Protein AF-A0A382XDZ0-F1 (afdb_monomer_lite)

Foldseek 3Di:
DVLLVVLVVVCVVPVPDDSCVSCVVSVHDSVVNVVVVVVVVPPPVVLVVLVVVVVVVCVVPPPDDLVNSCVVSVHDSVSSVVSCVVPVDPDDDDDDDDDDPPPPLPPVVVVLVVVCVVVVDDDDDDDDDDPVPDDPCPVSDDDPDWPPDKDKDWDWDQDVVVRDIDIDMWIATPPVRDTPDD

Secondary structure (DSSP, 8-state):
-HHHHHHHHHHHH-TTS-HHHHHHHTT--HHHHHHHHHHHT--HHHHHHHHHHHHHHHHHSTT--HHHHHHHHT--HHHHHHHHHHHSS------PPPPPPPP----HHHHHHHHHHHS-----SS-SS-TTS--TTTTT----STTS-EEEEEEEEEEGGGTEEEEEEEEEETTT--EEE-

Radius of gyration: 29.83 Å; chains: 1; bounding box: 64×47×85 Å

InterPro domains:
  IPR001584 Integrase, catalytic core [PS50994] (142-182)

pLDDT: mean 74.57, std 16.06, range [34.91, 92.75]

Structure (mmCIF, N/CA/C/O backbone):
data_AF-A0A382XDZ0-F1
#
_entry.id   AF-A0A382XDZ0-F1
#
loop_
_atom_site.group_PDB
_atom_site.id
_atom_site.type_symbol
_atom_site.label_atom_id
_atom_site.label_alt_id
_atom_site.label_comp_id
_atom_site.label_asym_id
_atom_site.label_entity_id
_atom_site.label_seq_id
_atom_site.pdbx_PDB_ins_code
_atom_site.Cartn_x
_atom_site.Cartn_y
_atom_site.Cartn_z
_atom_site.occupancy
_atom_site.B_iso_or_equiv
_atom_site.auth_seq_id
_atom_site.auth_comp_id
_atom_site.auth_asym_id
_atom_site.auth_atom_id
_atom_site.pdbx_PDB_model_num
ATOM 1 N N . MET A 1 1 ? -22.401 8.996 20.456 1.00 58.41 1 MET A N 1
ATOM 2 C CA . MET A 1 1 ? -21.464 8.262 21.339 1.00 58.41 1 MET A CA 1
ATOM 3 C C . MET A 1 1 ? -22.064 8.014 22.723 1.00 58.41 1 MET A C 1
ATOM 5 O O . MET A 1 1 ? -21.702 7.027 23.353 1.00 58.41 1 MET A O 1
ATOM 9 N N . ASP A 1 2 ? -23.029 8.829 23.147 1.00 73.12 2 ASP A N 1
ATOM 10 C CA . ASP A 1 2 ? -23.557 8.864 24.522 1.00 73.12 2 ASP A CA 1
ATOM 11 C C . ASP A 1 2 ? -24.226 7.568 24.983 1.00 73.12 2 ASP A C 1
ATOM 13 O O . ASP A 1 2 ? -23.980 7.103 26.091 1.00 73.12 2 ASP A O 1
ATOM 17 N N . LYS A 1 3 ? -24.972 6.886 24.102 1.00 80.25 3 LYS A N 1
ATOM 18 C CA . LYS A 1 3 ? -25.597 5.588 24.428 1.00 80.25 3 LYS A CA 1
ATOM 19 C C . LYS A 1 3 ? -24.576 4.508 24.814 1.00 80.25 3 LYS A C 1
ATOM 21 O O . LYS A 1 3 ? -24.885 3.616 25.595 1.00 80.25 3 LYS A O 1
ATOM 26 N N . THR A 1 4 ? -23.357 4.570 24.278 1.00 85.00 4 THR A N 1
ATOM 27 C CA . THR A 1 4 ? -22.291 3.607 24.592 1.00 85.00 4 THR A CA 1
ATOM 28 C C . THR A 1 4 ? -21.652 3.892 25.953 1.00 85.00 4 THR A C 1
ATOM 30 O O . THR A 1 4 ? -21.303 2.944 26.658 1.00 85.00 4 THR A O 1
ATOM 33 N N . LEU A 1 5 ? -21.518 5.173 26.327 1.00 85.62 5 LEU A N 1
ATOM 34 C CA . LEU A 1 5 ? -21.040 5.593 27.652 1.00 85.62 5 LEU A CA 1
ATOM 35 C C . LEU A 1 5 ? -22.038 5.185 28.734 1.00 85.62 5 LEU A C 1
ATOM 37 O O . LEU A 1 5 ? -21.651 4.494 29.669 1.00 85.62 5 LEU A O 1
ATOM 41 N N . LEU A 1 6 ? -23.326 5.455 28.512 1.00 87.94 6 LEU A N 1
ATOM 42 C CA . LEU A 1 6 ? -24.410 5.028 29.397 1.00 87.94 6 LEU A CA 1
ATOM 43 C C . LEU A 1 6 ? -24.391 3.514 29.653 1.00 87.94 6 LEU A C 1
ATOM 45 O O . LEU A 1 6 ? -24.362 3.076 30.798 1.00 87.94 6 LEU A O 1
ATOM 49 N N . VAL A 1 7 ? -24.320 2.674 28.611 1.00 88.06 7 VAL A N 1
ATOM 50 C CA . VAL A 1 7 ? -24.229 1.209 28.808 1.00 88.06 7 VAL A CA 1
ATOM 51 C C . VAL A 1 7 ? -23.003 0.817 29.645 1.00 88.06 7 VAL A C 1
ATOM 53 O O . VAL A 1 7 ? -23.073 -0.138 30.421 1.00 88.06 7 VAL A O 1
ATOM 56 N N . LYS A 1 8 ? -21.881 1.531 29.499 1.00 88.94 8 LYS A N 1
ATOM 57 C CA . LYS A 1 8 ? -20.648 1.270 30.252 1.00 88.94 8 LYS A CA 1
ATOM 58 C C . LYS A 1 8 ? -20.804 1.641 31.729 1.00 88.94 8 LYS A C 1
ATOM 60 O O . LYS A 1 8 ? -20.438 0.828 32.573 1.00 88.94 8 LYS A O 1
ATOM 65 N N . GLU A 1 9 ? -21.384 2.798 32.024 1.00 89.88 9 GLU A N 1
ATOM 66 C CA . GLU A 1 9 ? -21.674 3.265 33.387 1.00 89.88 9 GLU A CA 1
ATOM 67 C C . GLU A 1 9 ? -22.644 2.314 34.099 1.00 89.88 9 GLU A C 1
ATOM 69 O O . GLU A 1 9 ? -22.335 1.780 35.161 1.00 89.88 9 GLU A O 1
ATOM 74 N N . TYR A 1 10 ? -23.760 1.958 33.457 1.00 90.19 10 TYR A N 1
ATOM 75 C CA . TYR A 1 10 ? -24.722 1.008 34.026 1.00 90.19 10 TYR A CA 1
ATOM 76 C C . TYR A 1 10 ? -24.121 -0.381 34.267 1.00 90.19 10 TYR A C 1
ATOM 78 O O . TYR A 1 10 ? -24.490 -1.057 35.230 1.00 90.19 10 TYR A O 1
ATOM 86 N N . LYS A 1 11 ? -23.186 -0.818 33.412 1.00 91.69 11 LYS A N 1
ATOM 87 C CA . LYS A 1 11 ? -22.450 -2.075 33.599 1.00 91.69 11 LYS A CA 1
ATOM 88 C C . LYS A 1 11 ? -21.458 -2.001 34.763 1.00 91.69 11 LYS A C 1
ATOM 90 O O . LYS A 1 11 ? -21.239 -3.025 35.406 1.00 91.69 11 LYS A O 1
ATOM 95 N N . GLN A 1 12 ? -20.870 -0.835 35.029 1.00 90.44 12 GLN A N 1
ATOM 96 C CA . GLN A 1 12 ? -20.018 -0.614 36.201 1.00 90.44 12 GLN A CA 1
ATOM 97 C C . GLN A 1 12 ? -20.839 -0.649 37.492 1.00 90.44 12 GLN A C 1
ATOM 99 O O . GLN A 1 12 ? -20.452 -1.344 38.424 1.00 90.44 12 GLN A O 1
ATOM 104 N N . CYS A 1 13 ? -22.003 0.006 37.513 1.00 91.50 13 CYS A N 1
ATOM 105 C CA . CYS A 1 13 ? -22.912 -0.029 38.660 1.00 91.50 13 CYS A CA 1
ATOM 106 C C . CYS A 1 13 ? -23.556 -1.411 38.872 1.00 91.50 13 CYS A C 1
ATOM 108 O O . CYS A 1 13 ? -23.926 -1.745 39.991 1.00 91.50 13 CYS A O 1
ATOM 110 N N . ASN A 1 14 ? -23.687 -2.229 37.818 1.00 87.81 14 ASN A N 1
ATOM 111 C CA . ASN A 1 14 ? -24.336 -3.543 37.883 1.00 87.81 14 ASN A CA 1
ATOM 112 C C . ASN A 1 14 ? -23.502 -4.638 37.184 1.00 87.81 14 ASN A C 1
ATOM 114 O O . ASN A 1 14 ? -23.825 -5.066 36.064 1.00 87.81 14 ASN A O 1
ATOM 118 N N . PRO A 1 15 ? -22.441 -5.153 37.836 1.00 88.19 15 PRO A N 1
ATOM 119 C CA . PRO A 1 15 ? -21.516 -6.113 37.233 1.00 88.19 15 PRO A CA 1
ATOM 120 C C . PRO A 1 15 ? -22.157 -7.459 36.874 1.00 88.19 15 PRO A C 1
ATOM 122 O O . PRO A 1 15 ? -21.705 -8.113 35.935 1.00 88.19 15 PRO A O 1
ATOM 125 N N . SER A 1 16 ? -23.230 -7.864 37.555 1.00 91.12 16 SER A N 1
ATOM 126 C CA . SER A 1 16 ? -23.942 -9.127 37.310 1.00 91.12 16 SER A CA 1
ATOM 127 C C . SER A 1 16 ? -24.768 -9.121 36.016 1.00 91.12 16 SER A C 1
ATOM 129 O O . SER A 1 16 ? -25.011 -10.169 35.415 1.00 91.12 16 SER A O 1
ATOM 131 N N . LEU A 1 17 ? -25.174 -7.945 35.525 1.00 88.50 17 LEU A N 1
ATOM 132 C CA . LEU A 1 17 ? -26.045 -7.838 34.357 1.00 88.50 17 LEU A CA 1
ATOM 133 C C . LEU A 1 17 ? -25.284 -8.058 33.050 1.00 88.50 17 LEU A C 1
ATOM 135 O O . LEU A 1 17 ? -24.223 -7.485 32.793 1.00 88.50 17 LEU A O 1
ATOM 139 N N . SER A 1 18 ? -25.846 -8.875 32.158 1.00 91.81 18 SER A N 1
ATOM 140 C CA . SER A 1 18 ? -25.241 -9.086 30.841 1.00 91.81 18 SER A CA 1
ATOM 141 C C . SER A 1 18 ? -25.318 -7.815 29.981 1.00 91.81 18 SER A C 1
ATOM 143 O O . SER A 1 18 ? -26.363 -7.167 29.900 1.00 91.81 18 SER A O 1
ATOM 145 N N . ILE A 1 19 ? -24.244 -7.516 29.241 1.00 90.19 19 ILE A N 1
ATOM 146 C CA . ILE A 1 19 ? -24.198 -6.393 28.282 1.00 90.19 19 ILE A CA 1
ATOM 147 C C . ILE A 1 19 ? -25.345 -6.495 27.265 1.00 90.19 19 ILE A C 1
ATOM 149 O O . ILE A 1 19 ? -25.914 -5.492 26.860 1.00 90.19 19 ILE A O 1
ATOM 153 N N . ARG A 1 20 ? -25.746 -7.719 26.888 1.00 91.31 20 ARG A N 1
ATOM 154 C CA . ARG A 1 20 ? -26.872 -7.945 25.969 1.00 91.31 20 ARG A CA 1
ATOM 155 C C . ARG A 1 20 ? -28.191 -7.405 26.527 1.00 91.31 20 ARG A C 1
ATOM 157 O O . ARG A 1 20 ? -28.947 -6.808 25.769 1.00 91.31 20 ARG A O 1
ATOM 164 N N . ARG A 1 21 ? -28.461 -7.620 27.821 1.00 90.88 21 ARG A N 1
ATOM 165 C CA . ARG A 1 21 ? -29.670 -7.117 28.492 1.00 90.88 21 ARG A CA 1
ATOM 166 C C . ARG A 1 21 ? -29.647 -5.593 28.586 1.00 90.88 21 ARG A C 1
ATOM 168 O O . ARG A 1 21 ? -30.627 -4.976 28.195 1.00 90.88 21 ARG A O 1
ATOM 175 N N . LEU A 1 22 ? -28.511 -5.015 28.981 1.00 92.31 22 LEU A N 1
ATOM 176 C CA . LEU A 1 22 ? -28.327 -3.559 29.061 1.00 92.31 22 LEU A CA 1
ATOM 177 C C . LEU A 1 22 ? -28.491 -2.872 27.697 1.00 92.31 22 LEU A C 1
ATOM 179 O O . LEU A 1 22 ? -29.174 -1.864 27.579 1.00 92.31 22 LEU A O 1
ATOM 183 N N . CYS A 1 23 ? -27.918 -3.439 26.634 1.00 92.75 23 CYS A N 1
ATOM 184 C CA . CYS A 1 23 ? -28.118 -2.909 25.287 1.00 92.75 23 CYS A CA 1
ATOM 185 C C . CYS A 1 23 ? -29.596 -2.989 24.865 1.00 92.75 23 CYS A C 1
ATOM 187 O O . CYS A 1 23 ? -30.120 -2.030 24.307 1.00 92.75 23 CYS A O 1
ATOM 189 N N . ARG A 1 24 ? -30.284 -4.102 25.169 1.00 92.06 24 ARG A N 1
ATOM 190 C CA . ARG A 1 24 ? -31.699 -4.294 24.813 1.00 92.06 24 ARG A CA 1
ATOM 191 C C . ARG A 1 24 ? -32.616 -3.304 25.532 1.00 92.06 24 ARG A C 1
ATOM 193 O O . ARG A 1 24 ? -33.499 -2.760 24.882 1.00 92.06 24 ARG A O 1
ATOM 200 N N . SER A 1 25 ? -32.394 -3.050 26.823 1.00 89.88 25 SER A N 1
ATOM 201 C CA . SER A 1 25 ? -33.196 -2.088 27.593 1.00 89.88 25 SER A CA 1
ATOM 202 C C . SER A 1 25 ? -32.994 -0.646 27.127 1.00 89.88 25 SER A C 1
ATOM 204 O O . SER A 1 25 ? -33.925 0.144 27.177 1.00 89.88 25 SER A O 1
ATOM 206 N N . MET A 1 26 ? -31.806 -0.310 26.614 1.00 87.06 26 MET A N 1
ATOM 207 C CA . MET A 1 26 ? -31.495 1.024 26.082 1.00 87.06 26 MET A CA 1
ATOM 208 C C . MET A 1 26 ? -31.802 1.186 24.581 1.00 87.06 26 MET A C 1
ATOM 210 O O . MET A 1 26 ? -31.405 2.183 23.973 1.00 87.06 26 MET A O 1
ATOM 214 N N . GLY A 1 27 ? -32.451 0.199 23.949 1.00 88.88 27 GLY A N 1
ATOM 215 C CA . GLY A 1 27 ? -32.760 0.233 22.514 1.00 88.88 27 GLY A CA 1
ATOM 216 C C . GLY A 1 27 ? -31.516 0.275 21.614 1.00 88.88 27 GLY A C 1
ATOM 217 O O . GLY A 1 27 ? -31.560 0.814 20.510 1.00 88.88 27 GLY A O 1
ATOM 218 N N . LEU A 1 28 ? -30.383 -0.254 22.086 1.00 90.44 28 LEU A N 1
ATOM 219 C CA . LEU A 1 28 ? -29.110 -0.283 21.372 1.00 90.44 28 LEU A CA 1
ATOM 220 C C . LEU A 1 28 ? -28.809 -1.708 20.899 1.00 90.44 28 LEU A C 1
ATOM 222 O O . LEU A 1 28 ? -28.907 -2.673 21.658 1.00 90.44 28 LEU A O 1
ATOM 226 N N . CYS A 1 29 ? -28.369 -1.877 19.652 1.00 90.69 29 CYS A N 1
ATOM 227 C CA . CYS A 1 29 ? -27.878 -3.182 19.225 1.00 90.69 29 CYS A CA 1
ATOM 228 C C . CYS A 1 29 ? -26.489 -3.454 19.836 1.00 90.69 29 CYS A C 1
ATOM 230 O O . CYS A 1 29 ? -25.630 -2.572 19.920 1.00 90.69 29 CYS A O 1
ATOM 232 N N . ARG A 1 30 ? -26.232 -4.704 20.242 1.00 89.94 30 ARG A N 1
ATOM 233 C CA . ARG A 1 30 ? -24.954 -5.092 20.873 1.00 89.94 30 ARG A CA 1
ATOM 234 C C . ARG A 1 30 ? -23.744 -4.770 19.985 1.00 89.94 30 ARG A C 1
ATOM 236 O O . ARG A 1 30 ? -22.702 -4.374 20.494 1.00 89.94 30 ARG A O 1
ATOM 243 N N . ALA A 1 31 ? -23.878 -4.920 18.667 1.00 89.75 31 ALA A N 1
ATOM 244 C CA . ALA A 1 31 ? -22.811 -4.601 17.719 1.00 89.75 31 ALA A CA 1
ATOM 245 C C . ALA A 1 31 ? -22.449 -3.104 17.734 1.00 89.75 31 ALA A C 1
ATOM 247 O O . ALA A 1 31 ? -21.266 -2.765 17.752 1.00 89.75 31 ALA A O 1
ATOM 248 N N . SER A 1 32 ? -23.447 -2.215 17.818 1.00 89.06 32 SER A N 1
ATOM 249 C CA . SER A 1 32 ? -23.228 -0.765 17.896 1.00 89.06 32 SER A CA 1
ATOM 250 C C . SER A 1 32 ? -22.510 -0.355 19.181 1.00 89.06 32 SER A C 1
ATOM 252 O O . SER A 1 32 ? -21.689 0.558 19.144 1.00 89.06 32 SER A O 1
ATOM 254 N N . PHE A 1 33 ? -22.760 -1.041 20.303 1.00 89.94 33 PHE A N 1
ATOM 255 C CA . PHE A 1 33 ? -22.031 -0.805 21.553 1.00 89.94 33 PHE A CA 1
ATOM 256 C C . PHE A 1 33 ? -20.524 -1.066 21.395 1.00 89.94 33 PHE A C 1
ATOM 258 O O . PHE A 1 33 ? -19.703 -0.199 21.691 1.00 89.94 33 PHE A O 1
ATOM 265 N N . TYR A 1 34 ? -20.140 -2.232 20.865 1.00 87.56 34 TYR A N 1
ATOM 266 C CA . TYR A 1 34 ? -18.721 -2.553 20.665 1.00 87.56 34 TYR A CA 1
ATOM 267 C C . TYR A 1 34 ? -18.059 -1.683 19.595 1.00 87.56 34 TYR A C 1
ATOM 269 O O . TYR A 1 34 ? -16.893 -1.319 19.747 1.00 87.56 34 TYR A O 1
ATOM 277 N N . ALA A 1 35 ? -18.792 -1.311 18.542 1.00 84.75 35 ALA A N 1
ATOM 278 C CA . ALA A 1 35 ? -18.310 -0.351 17.555 1.00 84.75 35 ALA A CA 1
ATOM 279 C C . ALA A 1 35 ? -18.023 1.016 18.201 1.00 84.75 35 ALA A C 1
ATOM 281 O O . ALA A 1 35 ? -16.956 1.583 17.977 1.00 84.75 35 ALA A O 1
ATOM 282 N N . GLY A 1 36 ? -18.917 1.495 19.072 1.00 84.12 36 GLY A N 1
ATOM 283 C CA . GLY A 1 36 ? -18.726 2.727 19.836 1.00 84.12 36 GLY A CA 1
ATOM 284 C C . GLY A 1 36 ? -17.540 2.662 20.801 1.00 84.12 36 GLY A C 1
ATOM 285 O O . GLY A 1 36 ? -16.735 3.585 20.831 1.00 84.12 36 GLY A O 1
ATOM 286 N N . LEU A 1 37 ? -17.364 1.555 21.534 1.00 83.50 37 LEU A N 1
ATOM 287 C CA . LEU A 1 37 ? -16.195 1.364 22.405 1.00 83.50 37 LEU A CA 1
ATOM 288 C C . LEU A 1 37 ? -14.883 1.372 21.614 1.00 83.50 37 LEU A C 1
ATOM 290 O O . LEU A 1 37 ? -13.883 1.930 22.064 1.00 83.50 37 LEU A O 1
ATOM 294 N N . LYS A 1 38 ? -14.878 0.746 20.433 1.00 80.31 38 LYS A N 1
ATOM 295 C CA . LYS A 1 38 ? -13.718 0.738 19.540 1.00 80.31 38 LYS A CA 1
ATOM 296 C C . LYS A 1 38 ? -13.410 2.141 19.015 1.00 80.31 38 LYS A C 1
ATOM 298 O O . LYS A 1 38 ? -12.239 2.494 18.938 1.00 80.31 38 LYS A O 1
ATOM 303 N N . ALA A 1 39 ? -14.440 2.926 18.705 1.00 74.44 39 ALA A N 1
ATOM 304 C CA . ALA A 1 39 ? -14.293 4.323 18.314 1.00 74.44 39 ALA A CA 1
ATOM 305 C C . ALA A 1 39 ? -13.755 5.189 19.469 1.00 74.44 39 ALA A C 1
ATOM 307 O O . ALA A 1 39 ? -12.868 5.993 19.243 1.00 74.44 39 ALA A O 1
ATOM 308 N N . MET A 1 40 ? -14.188 4.969 20.715 1.00 73.06 40 MET A N 1
ATOM 309 C CA . MET A 1 40 ? -13.687 5.710 21.889 1.00 73.06 40 MET A CA 1
ATOM 310 C C . MET A 1 40 ? -12.239 5.383 22.265 1.00 73.06 40 MET A C 1
ATOM 312 O O . MET A 1 40 ? -11.536 6.233 22.795 1.00 73.06 40 MET A O 1
ATOM 316 N N . ARG A 1 41 ? -11.767 4.157 21.999 1.00 67.56 41 ARG A N 1
ATOM 317 C CA . ARG A 1 41 ? -10.341 3.806 22.163 1.00 67.56 41 ARG A CA 1
ATOM 318 C C . ARG A 1 41 ? -9.435 4.529 21.163 1.00 67.56 41 ARG A C 1
ATOM 320 O O . ARG A 1 41 ? -8.216 4.486 21.313 1.00 67.56 41 ARG A O 1
ATOM 327 N N . HIS A 1 42 ? -10.005 5.149 20.134 1.00 63.66 42 HIS A N 1
ATOM 328 C CA . HIS A 1 42 ? -9.265 5.974 19.198 1.00 63.66 42 HIS A CA 1
ATOM 329 C C . HIS A 1 42 ? -8.916 7.307 19.875 1.00 63.66 42 HIS A 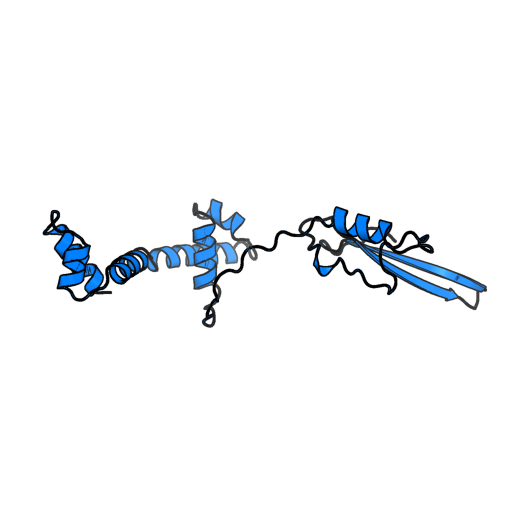C 1
ATOM 331 O O . HIS A 1 42 ? -9.697 8.253 19.858 1.00 63.66 42 HIS A O 1
ATOM 337 N N . ASN A 1 43 ? -7.740 7.375 20.500 1.00 67.00 43 ASN A N 1
ATOM 338 C CA . ASN A 1 43 ? -7.228 8.620 21.066 1.00 67.00 43 ASN A CA 1
ATOM 339 C C . ASN A 1 43 ? -6.701 9.518 19.940 1.00 67.00 43 ASN A C 1
ATOM 341 O O . ASN A 1 43 ? -5.503 9.555 19.668 1.00 67.00 43 ASN A O 1
ATOM 345 N N . GLU A 1 44 ? -7.604 10.258 19.296 1.00 67.25 44 GLU A N 1
ATOM 346 C CA . GLU A 1 44 ? -7.254 11.251 18.269 1.00 67.25 44 GLU A CA 1
ATOM 347 C C . GLU A 1 44 ? -6.228 12.268 18.779 1.00 67.25 44 GLU A C 1
ATOM 349 O O . GLU A 1 44 ? -5.336 12.657 18.030 1.00 67.25 44 GLU A O 1
ATOM 354 N N . LYS A 1 45 ? -6.292 12.624 20.072 1.00 70.00 45 LYS A N 1
ATOM 355 C CA . LYS A 1 45 ? -5.311 13.503 20.728 1.00 70.00 45 LYS A CA 1
ATOM 356 C C . LYS A 1 45 ? -3.891 12.920 20.705 1.00 70.00 45 LYS A C 1
ATOM 358 O O . LYS A 1 45 ? -2.986 13.567 20.195 1.00 70.00 45 LYS A O 1
ATOM 363 N N . LEU A 1 46 ? -3.714 11.672 21.154 1.00 76.88 46 LEU A N 1
ATOM 364 C CA . LEU A 1 46 ? -2.399 11.007 21.158 1.00 76.88 46 LEU A CA 1
ATOM 365 C C . LEU A 1 46 ? -1.858 10.764 19.745 1.00 76.88 46 LEU A C 1
ATOM 367 O O . LEU A 1 46 ? -0.651 10.689 19.540 1.00 76.88 46 LEU A O 1
ATOM 371 N N . ASP A 1 47 ? -2.736 10.560 18.765 1.00 86.25 47 ASP A N 1
ATOM 372 C CA . ASP A 1 47 ? -2.312 10.370 17.379 1.00 86.25 47 ASP A CA 1
ATOM 373 C C . ASP A 1 47 ? -1.906 11.691 16.709 1.00 86.25 47 ASP A C 1
ATOM 375 O O . ASP A 1 47 ? -1.042 11.669 15.833 1.00 86.25 47 ASP A O 1
ATOM 379 N N . LYS A 1 48 ? -2.474 12.822 17.149 1.00 85.44 48 LYS A N 1
ATOM 380 C CA . LYS A 1 48 ? -2.067 14.165 16.724 1.00 85.44 48 LYS A CA 1
ATOM 381 C C . LYS A 1 48 ? -0.687 14.539 17.269 1.00 85.44 48 LYS A C 1
ATOM 383 O O . LYS A 1 48 ? 0.157 14.969 16.499 1.00 85.44 48 LYS A O 1
ATOM 388 N N . GLU A 1 49 ? -0.413 14.270 18.544 1.00 89.75 49 GLU A N 1
ATOM 389 C CA . GLU A 1 49 ? 0.919 14.498 19.136 1.00 89.75 49 GLU A CA 1
ATOM 390 C C . GLU A 1 49 ? 2.021 13.733 18.385 1.00 89.75 49 GLU A C 1
ATOM 392 O O . GLU A 1 49 ? 3.082 14.268 18.072 1.00 89.75 49 GLU A O 1
ATOM 397 N N . VAL A 1 50 ? 1.751 12.473 18.034 1.00 89.56 50 VAL A N 1
ATOM 398 C CA . VAL A 1 50 ? 2.683 11.655 17.244 1.00 89.56 50 VAL A CA 1
ATOM 399 C C . VAL A 1 50 ? 2.813 12.176 15.811 1.00 89.56 50 VAL A C 1
ATOM 401 O O . VAL A 1 50 ? 3.881 12.062 15.213 1.00 89.56 50 VAL A O 1
ATOM 404 N N . TRP A 1 51 ? 1.744 12.727 15.235 1.00 91.44 51 TRP A N 1
ATOM 405 C CA . TRP A 1 51 ? 1.810 13.372 13.928 1.00 91.44 51 TRP A CA 1
ATOM 406 C C . TRP A 1 51 ? 2.727 14.597 13.951 1.00 91.44 51 TRP A C 1
ATOM 408 O O . TRP A 1 51 ? 3.593 14.701 13.086 1.00 91.44 51 TRP A O 1
ATOM 418 N N . ASP A 1 52 ? 2.609 15.452 14.963 1.00 90.81 52 ASP A N 1
ATOM 419 C CA . ASP A 1 52 ? 3.453 16.641 15.099 1.00 90.81 52 ASP A CA 1
ATOM 420 C C . ASP A 1 52 ? 4.938 16.245 15.215 1.00 90.81 52 ASP A C 1
ATOM 422 O O . ASP A 1 52 ? 5.781 16.780 14.498 1.00 90.81 52 ASP A O 1
ATOM 426 N N . GLN A 1 53 ? 5.254 15.194 15.984 1.00 91.69 53 GLN A N 1
ATOM 427 C CA . GLN A 1 53 ? 6.611 14.624 16.044 1.00 91.69 53 GLN A CA 1
ATOM 428 C C . GLN A 1 53 ? 7.115 14.113 14.683 1.00 91.69 53 GLN A C 1
ATOM 430 O O . GLN A 1 53 ? 8.297 14.250 14.360 1.00 91.69 53 GLN A O 1
ATOM 435 N N . ILE A 1 54 ? 6.242 13.502 13.872 1.00 90.31 54 ILE A N 1
ATOM 436 C CA . ILE A 1 54 ? 6.590 13.056 12.514 1.00 90.31 54 ILE A CA 1
ATOM 437 C C . ILE A 1 54 ? 6.919 14.256 11.623 1.00 90.31 54 ILE A C 1
ATOM 439 O O . ILE A 1 54 ? 7.875 14.173 10.852 1.00 90.31 54 ILE A O 1
ATOM 443 N N . VAL A 1 55 ? 6.160 15.349 11.730 1.00 88.94 55 VAL A N 1
ATOM 444 C CA . VAL A 1 55 ? 6.395 16.577 10.956 1.00 88.94 55 VAL A CA 1
ATOM 445 C C . VAL A 1 55 ? 7.752 17.183 11.313 1.00 88.94 55 VAL A C 1
ATOM 447 O O . VAL A 1 55 ? 8.558 17.399 10.412 1.00 88.94 55 VAL A O 1
ATOM 450 N N . THR A 1 56 ? 8.077 17.325 12.602 1.00 91.00 56 THR A N 1
ATOM 451 C CA . THR A 1 56 ? 9.395 17.824 13.044 1.00 91.00 56 THR A CA 1
ATOM 452 C C . THR A 1 56 ? 10.544 16.939 12.544 1.00 91.00 56 THR A C 1
ATOM 454 O O . THR A 1 56 ? 11.593 17.413 12.099 1.00 91.00 56 THR A O 1
ATOM 457 N N . LEU A 1 57 ? 10.350 15.615 12.554 1.00 88.25 57 LEU A N 1
ATOM 458 C CA . LEU A 1 57 ? 11.327 14.677 11.996 1.00 88.25 57 LEU A CA 1
ATOM 459 C C . LEU A 1 57 ? 11.472 14.807 10.475 1.00 88.25 57 LEU A C 1
ATOM 461 O O . LEU A 1 57 ? 12.561 14.563 9.960 1.00 88.25 57 LEU A O 1
ATOM 465 N N . TRP A 1 58 ? 10.408 15.158 9.756 1.00 84.94 58 TRP A N 1
ATOM 466 C CA . TRP A 1 58 ? 10.440 15.399 8.312 1.00 84.94 58 TRP A CA 1
ATOM 467 C C . TRP A 1 58 ? 11.116 16.711 7.936 1.00 84.94 58 TRP A C 1
ATOM 469 O O . TRP A 1 58 ? 11.778 16.744 6.903 1.00 84.94 58 TRP A O 1
ATOM 479 N N . GLU A 1 59 ? 11.011 17.741 8.772 1.00 83.81 59 GLU A N 1
ATOM 480 C CA . GLU A 1 59 ? 11.776 18.983 8.608 1.00 83.81 59 GLU A CA 1
ATOM 481 C C . GLU A 1 59 ? 13.279 18.721 8.736 1.00 83.81 59 GLU A C 1
ATOM 483 O O . GLU A 1 59 ? 14.072 19.215 7.940 1.00 83.81 59 GLU A O 1
ATOM 488 N N . THR A 1 60 ? 13.670 17.872 9.691 1.00 84.44 60 THR A N 1
ATOM 489 C CA . THR A 1 60 ? 15.082 17.515 9.904 1.00 84.44 60 THR A CA 1
ATOM 490 C C . THR A 1 60 ? 15.592 16.503 8.865 1.00 84.44 60 THR A C 1
ATOM 492 O O . THR A 1 60 ? 16.746 16.553 8.446 1.00 84.44 60 THR A O 1
ATOM 495 N N . PHE A 1 61 ? 14.745 15.554 8.448 1.00 79.25 61 PHE A N 1
ATOM 496 C CA . PHE A 1 61 ? 15.086 14.469 7.522 1.00 79.25 61 PHE A CA 1
ATOM 497 C C . PHE A 1 61 ? 14.003 14.308 6.441 1.00 79.25 61 PHE A C 1
ATOM 499 O O . PHE A 1 61 ? 13.140 13.420 6.548 1.00 79.25 61 PHE A O 1
ATOM 506 N N . PRO A 1 62 ? 14.042 15.121 5.372 1.00 78.38 62 PRO A N 1
ATOM 507 C CA . PRO A 1 62 ? 13.051 15.047 4.308 1.00 78.38 62 PRO A CA 1
ATOM 508 C C . PRO A 1 62 ? 13.069 13.668 3.633 1.00 78.38 62 PRO A C 1
ATOM 510 O O . PRO A 1 62 ? 14.115 13.103 3.319 1.00 78.38 62 PRO A O 1
ATOM 513 N N . GLY A 1 63 ? 11.882 13.088 3.429 1.00 69.94 63 GLY A N 1
ATOM 514 C CA . GLY A 1 63 ? 11.720 11.796 2.749 1.00 69.94 63 GLY A CA 1
ATOM 515 C C . GLY A 1 63 ? 11.932 10.546 3.617 1.00 69.94 63 GLY A C 1
ATOM 516 O O . GLY A 1 63 ? 11.895 9.428 3.096 1.00 69.94 63 GLY A O 1
ATOM 517 N N . ILE A 1 64 ? 12.109 10.677 4.937 1.00 78.50 64 ILE A N 1
ATOM 518 C CA . ILE A 1 64 ? 12.229 9.516 5.832 1.00 78.50 64 ILE A CA 1
ATOM 519 C C . ILE A 1 64 ? 10.931 8.679 5.855 1.00 78.50 64 ILE A C 1
ATOM 521 O O . ILE A 1 64 ? 9.829 9.145 6.158 1.00 78.50 64 ILE A O 1
ATOM 525 N N . GLY A 1 65 ? 11.064 7.397 5.512 1.00 78.19 65 GLY A N 1
ATOM 526 C CA . GLY A 1 65 ? 9.944 6.458 5.446 1.00 78.19 65 GLY A CA 1
ATOM 527 C C . GLY A 1 65 ? 9.487 5.942 6.815 1.00 78.19 65 GLY A C 1
ATOM 528 O O . GLY A 1 65 ? 10.256 5.887 7.776 1.00 78.19 65 GLY A O 1
ATOM 529 N N . TYR A 1 66 ? 8.244 5.454 6.884 1.00 83.62 66 TYR A N 1
ATOM 530 C CA . TYR A 1 66 ? 7.613 4.990 8.130 1.00 83.62 66 TYR A CA 1
ATOM 531 C C . TYR A 1 66 ? 8.419 3.925 8.892 1.00 83.62 66 TYR A C 1
ATOM 533 O O . TYR A 1 66 ? 8.411 3.932 10.117 1.00 83.62 66 TYR A O 1
ATOM 541 N N . ARG A 1 67 ? 9.155 3.040 8.199 1.00 85.38 67 ARG A N 1
ATOM 542 C CA . ARG A 1 67 ? 9.999 2.012 8.842 1.00 85.38 67 ARG A CA 1
ATOM 543 C C . ARG A 1 67 ? 11.094 2.622 9.718 1.00 85.38 67 ARG A C 1
ATOM 545 O O . ARG A 1 67 ? 11.401 2.062 10.760 1.00 85.38 67 ARG A O 1
ATOM 552 N N . LYS A 1 68 ? 11.647 3.769 9.310 1.00 88.81 68 LYS A N 1
ATOM 553 C CA . LYS A 1 68 ? 12.665 4.516 10.065 1.00 88.81 68 LYS A CA 1
ATOM 554 C C . LYS A 1 68 ? 12.047 5.424 11.136 1.00 88.81 68 LYS A C 1
ATOM 556 O O . LYS A 1 68 ? 12.698 5.699 12.136 1.00 88.81 68 LYS A O 1
ATOM 561 N N . LEU A 1 69 ? 10.791 5.842 10.959 1.00 88.31 69 LEU A N 1
ATOM 562 C CA . LEU A 1 69 ? 10.033 6.575 11.981 1.00 88.31 69 LEU A CA 1
ATOM 563 C C . LEU A 1 69 ? 9.692 5.692 13.192 1.00 88.31 69 LEU A C 1
ATOM 565 O O . LEU A 1 69 ? 9.750 6.165 14.318 1.00 88.31 69 LEU A O 1
ATOM 569 N N . CYS A 1 70 ? 9.387 4.407 12.980 1.00 90.06 70 CYS A N 1
ATOM 570 C CA . CYS A 1 70 ? 9.009 3.473 14.051 1.00 90.06 70 CYS A CA 1
ATOM 571 C C . CYS A 1 70 ? 10.009 3.416 15.222 1.00 90.06 70 CYS A C 1
ATOM 573 O O . CYS A 1 70 ? 9.580 3.650 16.351 1.00 90.06 70 CYS A O 1
ATOM 575 N N . PRO A 1 71 ? 11.316 3.153 15.003 1.00 90.69 71 PRO A N 1
ATOM 576 C CA . PRO A 1 71 ? 12.288 3.126 16.094 1.00 90.69 71 PRO A CA 1
ATOM 577 C C . PRO A 1 71 ? 12.523 4.510 16.710 1.00 90.69 71 PRO A C 1
ATOM 579 O O . PRO A 1 71 ? 12.734 4.595 17.911 1.00 90.69 71 PRO A O 1
ATOM 582 N N . LYS A 1 72 ? 12.434 5.595 15.926 1.00 87.75 72 LYS A N 1
ATOM 583 C CA . LYS A 1 72 ? 12.598 6.969 16.435 1.00 87.75 72 LYS A CA 1
ATOM 584 C C . LYS A 1 72 ? 11.449 7.409 17.343 1.00 87.75 72 LYS A C 1
ATOM 586 O O . LYS A 1 72 ? 11.674 8.163 18.277 1.00 87.75 72 LYS A O 1
ATOM 591 N N . LEU A 1 73 ? 10.236 6.939 17.061 1.00 88.12 73 LEU A N 1
ATOM 592 C CA . LEU A 1 73 ? 9.036 7.256 17.835 1.00 88.12 73 LEU A CA 1
ATOM 593 C C . LEU A 1 73 ? 8.750 6.220 18.933 1.00 88.12 73 LEU A C 1
ATOM 595 O O . LEU A 1 73 ? 7.884 6.451 19.767 1.00 88.12 73 LEU A O 1
ATOM 599 N N . GLY A 1 74 ? 9.407 5.054 18.914 1.00 89.50 74 GLY A N 1
ATOM 600 C CA . GLY A 1 74 ? 9.090 3.933 19.809 1.00 89.50 74 GLY A CA 1
ATOM 601 C C . GLY A 1 74 ? 7.702 3.325 19.558 1.00 89.50 74 GLY A C 1
ATOM 602 O O . GLY A 1 74 ? 7.093 2.749 20.456 1.00 89.50 74 GLY A O 1
ATOM 603 N N . ILE A 1 75 ? 7.164 3.473 18.343 1.00 88.19 75 ILE A N 1
ATOM 604 C CA . ILE A 1 75 ? 5.784 3.103 18.006 1.00 88.19 75 ILE A CA 1
ATOM 605 C C . ILE A 1 75 ? 5.765 2.027 16.917 1.00 88.19 75 ILE A C 1
ATOM 607 O O . ILE A 1 75 ? 6.507 2.079 15.938 1.00 88.19 75 ILE A O 1
ATOM 611 N N . GLY A 1 76 ? 4.851 1.063 17.051 1.00 87.88 76 GLY A N 1
ATOM 612 C CA . GLY A 1 76 ? 4.661 -0.001 16.067 1.00 87.88 76 GLY A CA 1
ATOM 613 C C . GLY A 1 76 ? 4.242 0.503 14.679 1.00 87.88 76 GLY A C 1
ATOM 614 O O . GLY A 1 76 ? 3.443 1.434 14.536 1.00 87.88 76 GLY A O 1
ATOM 615 N N . ALA A 1 77 ? 4.713 -0.187 13.637 1.00 86.88 77 ALA A N 1
ATOM 616 C CA . ALA A 1 77 ? 4.531 0.209 12.237 1.00 86.88 77 ALA A CA 1
ATOM 617 C C . ALA A 1 77 ? 3.071 0.417 11.819 1.00 86.88 77 ALA A C 1
ATOM 619 O O . ALA A 1 77 ? 2.764 1.363 11.093 1.00 86.88 77 ALA A O 1
ATOM 620 N N . HIS A 1 78 ? 2.151 -0.410 12.317 1.00 87.25 78 HIS A N 1
ATOM 621 C CA . HIS A 1 78 ? 0.725 -0.260 12.024 1.00 87.25 78 HIS A CA 1
ATOM 622 C C . HIS A 1 78 ? 0.143 1.049 12.567 1.00 87.25 78 HIS A C 1
ATOM 624 O O . HIS A 1 78 ? -0.696 1.664 11.906 1.00 87.25 78 HIS A O 1
ATOM 630 N N . ARG A 1 79 ? 0.597 1.500 13.744 1.00 86.75 79 ARG A N 1
ATOM 631 C CA . ARG A 1 79 ? 0.150 2.765 14.335 1.00 86.75 79 ARG A CA 1
ATOM 632 C C . ARG A 1 79 ? 0.704 3.948 13.546 1.00 86.75 79 ARG A C 1
ATOM 634 O O . ARG A 1 79 ? -0.092 4.795 13.157 1.00 86.75 79 ARG A O 1
ATOM 641 N N . VAL A 1 80 ? 1.996 3.948 13.206 1.00 89.44 80 VAL A N 1
ATOM 642 C CA . VAL A 1 80 ? 2.609 4.995 12.362 1.00 89.44 80 VAL A CA 1
ATOM 643 C C . VAL A 1 80 ? 1.922 5.075 10.995 1.00 89.44 80 VAL A C 1
ATOM 645 O O . VAL A 1 80 ? 1.489 6.145 10.587 1.00 89.44 80 VAL A O 1
ATOM 648 N N . MET A 1 81 ? 1.730 3.948 10.300 1.00 87.19 81 MET A N 1
ATOM 649 C CA . MET A 1 81 ? 1.032 3.926 9.006 1.00 87.19 81 MET A CA 1
ATOM 650 C C . MET A 1 81 ? -0.401 4.458 9.083 1.00 87.19 81 MET A C 1
ATOM 652 O O . MET A 1 81 ? -0.867 5.100 8.143 1.00 87.19 81 MET A O 1
ATOM 656 N N . ARG A 1 82 ? -1.125 4.153 10.165 1.00 85.94 82 ARG A N 1
ATOM 657 C CA . ARG A 1 82 ? -2.486 4.655 10.383 1.00 85.94 82 ARG A CA 1
ATOM 658 C C . ARG A 1 82 ? -2.484 6.170 10.570 1.00 85.94 82 ARG A C 1
ATOM 660 O O . ARG A 1 82 ? -3.285 6.836 9.930 1.00 85.94 82 ARG A O 1
ATOM 667 N N . ILE A 1 83 ? -1.567 6.697 11.379 1.00 87.94 83 ILE A N 1
ATOM 668 C CA . ILE A 1 83 ? -1.407 8.142 11.598 1.00 87.94 83 ILE A CA 1
ATOM 669 C C . ILE A 1 83 ? -1.060 8.830 10.274 1.00 87.94 83 ILE A C 1
ATOM 671 O O . ILE A 1 83 ? -1.786 9.718 9.841 1.00 87.94 83 ILE A O 1
ATOM 675 N N . LEU A 1 84 ? -0.056 8.330 9.546 1.00 86.88 84 LEU A N 1
ATOM 676 C CA . LEU A 1 84 ? 0.288 8.833 8.213 1.00 86.88 84 LEU A CA 1
ATOM 677 C C . LEU A 1 84 ? -0.914 8.803 7.256 1.00 86.88 84 LEU A C 1
ATOM 679 O O . LEU A 1 84 ? -1.100 9.720 6.470 1.00 86.88 84 LEU A O 1
ATOM 683 N N . ARG A 1 85 ? -1.751 7.763 7.305 1.00 84.12 85 ARG A N 1
ATOM 684 C CA . ARG A 1 85 ? -2.947 7.660 6.457 1.00 84.12 85 ARG A CA 1
ATOM 685 C C . ARG A 1 85 ? -4.029 8.677 6.819 1.00 84.12 85 ARG A C 1
ATOM 687 O O . ARG A 1 85 ? -4.751 9.090 5.919 1.00 84.12 85 ARG A O 1
ATOM 694 N N . ASN A 1 86 ? -4.169 9.005 8.099 1.00 81.94 86 ASN A N 1
ATOM 695 C CA . ASN A 1 86 ? -5.214 9.892 8.598 1.00 81.94 86 ASN A CA 1
ATOM 696 C C . ASN A 1 86 ? -4.830 11.372 8.445 1.00 81.94 86 ASN A C 1
ATOM 698 O O . ASN A 1 86 ? -5.686 12.170 8.085 1.00 81.94 86 ASN A O 1
ATOM 702 N N . PHE A 1 87 ? -3.562 11.722 8.690 1.00 82.81 87 PHE A N 1
ATOM 703 C CA . PHE A 1 87 ? -3.114 13.117 8.777 1.00 82.81 87 PHE A CA 1
ATOM 704 C C . PHE A 1 87 ? -2.343 13.625 7.546 1.00 82.81 87 PHE A C 1
ATOM 706 O O . PHE A 1 87 ? -2.418 14.810 7.246 1.00 82.81 87 PHE A O 1
ATOM 713 N N . ARG A 1 88 ? -1.639 12.763 6.790 1.00 76.38 88 ARG A N 1
ATOM 714 C CA . ARG A 1 88 ? -0.799 13.203 5.652 1.00 76.38 88 ARG A CA 1
ATOM 715 C C . ARG A 1 88 ? -1.613 13.755 4.485 1.00 76.38 88 ARG A C 1
ATOM 717 O O . ARG A 1 88 ? -1.162 14.675 3.821 1.00 76.38 88 ARG A O 1
ATOM 724 N N . HIS A 1 89 ? -2.792 13.187 4.239 1.00 64.31 89 HIS A N 1
ATOM 725 C CA . HIS A 1 89 ? -3.774 13.696 3.284 1.00 64.31 89 HIS A CA 1
ATOM 726 C C . HIS A 1 89 ? -5.167 13.249 3.749 1.00 64.31 89 HIS A C 1
ATOM 728 O O . HIS A 1 89 ? -5.367 12.037 3.900 1.00 64.31 89 HIS A O 1
ATOM 734 N N . PRO A 1 90 ? -6.144 14.153 3.945 1.00 52.16 90 PRO A N 1
ATOM 735 C CA . PRO A 1 90 ? -7.523 13.728 4.127 1.00 52.16 90 PRO A CA 1
ATOM 736 C C . PRO A 1 90 ? -7.940 12.969 2.865 1.00 52.16 90 PRO A C 1
ATOM 738 O O . PRO A 1 90 ? -7.921 13.509 1.760 1.00 52.16 90 PRO A O 1
ATOM 741 N N . LYS A 1 91 ? -8.242 11.672 2.991 1.00 50.66 91 LYS A N 1
ATOM 742 C CA . LYS A 1 91 ? -8.705 10.890 1.840 1.00 50.66 91 LYS A CA 1
ATOM 743 C C . LYS A 1 91 ? -10.084 11.405 1.411 1.00 50.66 91 LYS A C 1
ATOM 745 O O . LYS A 1 91 ? -10.965 11.447 2.270 1.00 50.66 91 LYS A O 1
ATOM 750 N N . PRO A 1 92 ? -10.343 11.653 0.113 1.00 42.72 92 PRO A N 1
ATOM 751 C CA . PRO A 1 92 ? -11.715 11.619 -0.375 1.00 42.72 92 PRO A CA 1
ATOM 752 C C . PRO A 1 92 ? -12.286 10.232 -0.045 1.00 42.72 92 PRO A C 1
ATOM 754 O O . PRO A 1 92 ? -11.603 9.213 -0.212 1.00 42.72 92 PRO A O 1
ATOM 757 N N . SER A 1 93 ? -13.497 10.187 0.508 1.00 44.97 93 SER A N 1
ATOM 758 C CA . SER A 1 93 ? -14.142 8.963 0.989 1.00 44.97 93 SER A CA 1
ATOM 759 C C . SER A 1 93 ? -14.110 7.865 -0.080 1.00 44.97 93 SER A C 1
ATOM 761 O O . SER A 1 93 ? -14.765 7.981 -1.113 1.00 44.97 93 SER A O 1
ATOM 763 N N . ARG A 1 94 ? -13.368 6.778 0.156 1.00 46.84 94 ARG A N 1
ATOM 764 C CA . ARG A 1 94 ? -13.441 5.575 -0.684 1.00 46.84 94 ARG A CA 1
ATOM 765 C C . ARG A 1 94 ? -14.274 4.512 0.019 1.00 46.84 94 ARG A C 1
ATOM 767 O O . ARG A 1 94 ? -13.826 3.905 0.990 1.00 46.84 94 ARG A O 1
ATOM 774 N N . ILE A 1 95 ? -15.476 4.298 -0.507 1.00 47.16 95 ILE A N 1
ATOM 775 C CA . ILE A 1 95 ? -16.255 3.067 -0.353 1.00 47.16 95 ILE A CA 1
ATOM 776 C C . ILE A 1 95 ? -15.345 1.917 -0.810 1.00 47.16 95 ILE A C 1
ATOM 778 O O . ILE A 1 95 ? -14.974 1.864 -1.979 1.00 47.16 95 ILE A O 1
ATOM 782 N N . ASN A 1 96 ? -14.929 1.026 0.093 1.00 49.53 96 ASN A N 1
ATOM 783 C CA . ASN A 1 96 ? -14.147 -0.153 -0.292 1.00 49.53 96 ASN A CA 1
ATOM 784 C C . ASN A 1 96 ? -15.075 -1.377 -0.397 1.00 49.53 96 ASN A C 1
ATOM 786 O O . ASN A 1 96 ? -15.718 -1.715 0.601 1.00 49.53 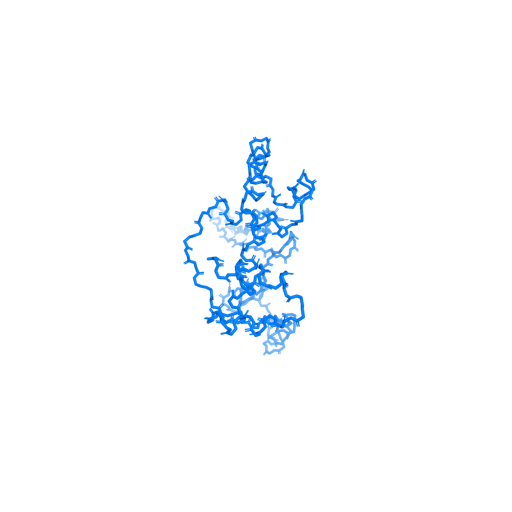96 ASN A O 1
ATOM 790 N N . PRO A 1 97 ? -15.139 -2.066 -1.550 1.00 50.00 97 PRO A N 1
ATOM 791 C CA . PRO A 1 97 ? -15.838 -3.344 -1.671 1.00 50.00 97 PRO A CA 1
ATOM 792 C C . PRO A 1 97 ? -15.089 -4.472 -0.926 1.00 50.00 97 PRO A C 1
ATOM 794 O O . PRO A 1 97 ? -13.914 -4.336 -0.579 1.00 50.00 97 PRO A O 1
ATOM 797 N N . LYS A 1 98 ? -15.786 -5.586 -0.641 1.00 41.19 98 LYS A N 1
ATOM 798 C CA . LYS A 1 98 ? -15.259 -6.758 0.097 1.00 41.19 98 LYS A CA 1
ATOM 799 C C . LYS A 1 98 ? -13.965 -7.317 -0.535 1.00 41.19 98 LYS A C 1
ATOM 801 O O . LYS A 1 98 ? -13.872 -7.356 -1.759 1.00 41.19 98 LYS A O 1
ATOM 806 N N . PRO A 1 99 ? -13.010 -7.826 0.272 1.00 49.72 99 PRO A N 1
ATOM 807 C CA . PRO A 1 99 ? -11.762 -8.381 -0.240 1.00 49.72 99 PRO A CA 1
ATOM 808 C C . PRO A 1 99 ? -12.015 -9.686 -1.007 1.00 49.72 99 PRO A C 1
ATOM 810 O O . PRO A 1 99 ? -12.554 -10.654 -0.468 1.00 49.72 99 PRO A O 1
ATOM 813 N N . THR A 1 100 ? -11.618 -9.708 -2.274 1.00 52.50 100 THR A N 1
ATOM 814 C CA . THR A 1 100 ? -11.594 -10.897 -3.132 1.00 52.50 100 THR A CA 1
ATOM 815 C C . THR A 1 100 ? -10.460 -11.832 -2.682 1.00 52.50 100 THR A C 1
ATOM 817 O O . THR A 1 100 ? -9.396 -11.347 -2.302 1.00 52.50 100 THR A O 1
ATOM 820 N N . ARG A 1 101 ? -10.658 -13.163 -2.714 1.00 53.97 101 ARG A N 1
ATOM 821 C CA . ARG A 1 101 ? -9.602 -14.159 -2.407 1.00 53.97 101 ARG A CA 1
ATOM 822 C C . ARG A 1 101 ? -8.320 -13.836 -3.190 1.00 53.97 101 ARG A C 1
ATOM 824 O O . ARG A 1 101 ? -8.400 -13.633 -4.402 1.00 53.97 101 ARG A O 1
ATOM 831 N N . GLU A 1 102 ? -7.164 -13.829 -2.519 1.00 53.31 102 GLU A N 1
ATOM 832 C CA . GLU A 1 102 ? -5.864 -13.679 -3.184 1.00 53.31 102 GLU A CA 1
ATOM 833 C C . GLU A 1 102 ? -5.736 -14.727 -4.294 1.00 53.31 102 GLU A C 1
ATOM 835 O O . GLU A 1 102 ? -5.862 -15.935 -4.065 1.00 53.31 102 GLU A O 1
ATOM 840 N N . ARG A 1 103 ? -5.541 -14.254 -5.529 1.00 51.12 103 ARG A N 1
ATOM 841 C CA . ARG A 1 103 ? -5.293 -15.126 -6.674 1.00 51.12 103 ARG A CA 1
ATOM 842 C C . ARG A 1 103 ? -3.987 -15.870 -6.397 1.00 51.12 103 ARG A C 1
ATOM 844 O O . ARG A 1 103 ? -2.939 -15.238 -6.314 1.00 51.12 103 ARG A O 1
ATOM 851 N N . ARG A 1 104 ? -4.040 -17.201 -6.271 1.00 51.31 104 ARG A N 1
ATOM 852 C CA . ARG A 1 104 ? -2.836 -18.044 -6.323 1.00 51.31 104 ARG A CA 1
ATOM 853 C C . ARG A 1 104 ? -2.134 -17.722 -7.639 1.00 51.31 104 ARG A C 1
ATOM 855 O O . ARG A 1 104 ? -2.684 -18.030 -8.695 1.00 51.31 104 ARG A O 1
ATOM 862 N N . ILE A 1 105 ? -0.982 -17.056 -7.579 1.00 50.59 105 ILE A N 1
ATOM 863 C CA . ILE A 1 105 ? -0.188 -16.776 -8.775 1.00 50.59 105 ILE A CA 1
ATOM 864 C C . ILE A 1 105 ? 0.154 -18.146 -9.377 1.00 50.59 105 ILE A C 1
ATOM 866 O O . ILE A 1 105 ? 0.726 -18.985 -8.672 1.00 50.59 105 ILE A O 1
ATOM 870 N N . PRO A 1 106 ? -0.269 -18.442 -10.617 1.00 56.38 106 PRO A N 1
ATOM 871 C CA . PRO A 1 106 ? 0.041 -19.721 -11.232 1.00 56.38 106 PRO A CA 1
ATOM 872 C C . PRO A 1 106 ? 1.561 -19.859 -11.333 1.00 56.38 106 PRO A C 1
ATOM 874 O O . PRO A 1 106 ? 2.267 -18.875 -11.537 1.00 56.38 106 PRO A O 1
ATOM 877 N N . ASN A 1 107 ? 2.071 -21.077 -11.143 1.00 65.62 107 ASN A N 1
ATOM 878 C CA . ASN A 1 107 ? 3.505 -21.346 -11.159 1.00 65.62 107 ASN A CA 1
ATOM 879 C C . ASN A 1 107 ? 4.068 -20.984 -12.547 1.00 65.62 107 ASN A C 1
ATOM 881 O O . ASN A 1 107 ? 3.928 -21.753 -13.498 1.00 65.62 107 ASN A O 1
ATOM 885 N N . VAL A 1 108 ? 4.641 -19.782 -12.661 1.00 62.84 108 VAL A N 1
ATOM 886 C CA . VAL A 1 108 ? 5.021 -19.141 -13.932 1.00 62.84 108 VAL A CA 1
ATOM 887 C C . VAL A 1 108 ? 6.006 -20.011 -14.704 1.00 62.84 108 VAL A C 1
ATOM 889 O O . VAL A 1 108 ? 5.875 -20.156 -15.915 1.00 62.84 108 VAL A O 1
ATOM 892 N N . LEU A 1 109 ? 6.913 -20.689 -13.993 1.00 58.19 109 LEU A N 1
ATOM 893 C CA . LEU A 1 109 ? 7.829 -21.659 -14.587 1.00 58.19 109 LEU A CA 1
ATOM 894 C C . LEU A 1 109 ? 7.075 -22.779 -15.300 1.00 58.19 109 LEU A C 1
ATOM 896 O O . LEU A 1 109 ? 7.419 -23.086 -16.436 1.00 58.19 109 LEU A O 1
ATOM 900 N N . LYS A 1 110 ? 6.020 -23.329 -14.681 1.00 67.12 110 LYS A N 1
ATOM 901 C CA . LYS A 1 110 ? 5.175 -24.390 -15.254 1.00 67.12 110 LYS A CA 1
ATOM 902 C C . LYS A 1 110 ? 4.397 -23.908 -16.482 1.00 67.12 110 LYS A C 1
ATOM 904 O O . LYS A 1 110 ? 4.246 -24.666 -17.433 1.00 67.12 110 LYS A O 1
ATOM 909 N N . MET A 1 111 ? 3.930 -22.658 -16.481 1.00 64.06 111 MET A N 1
ATOM 910 C CA . MET A 1 111 ? 3.274 -22.054 -17.649 1.00 64.06 111 MET A CA 1
ATOM 911 C C . MET A 1 111 ? 4.251 -21.887 -18.811 1.00 64.06 111 MET A C 1
ATOM 913 O O . MET A 1 111 ? 3.970 -22.361 -19.905 1.00 64.06 111 MET A O 1
ATOM 917 N N . ILE A 1 112 ? 5.432 -21.319 -18.545 1.00 62.00 112 ILE A N 1
ATOM 918 C CA . ILE A 1 112 ? 6.501 -21.178 -19.539 1.00 62.00 112 ILE A CA 1
ATOM 919 C C . ILE A 1 112 ? 6.901 -22.554 -20.085 1.00 62.00 112 ILE A C 1
ATOM 921 O O . ILE A 1 112 ? 7.021 -22.716 -21.295 1.00 62.00 112 ILE A O 1
ATOM 925 N N . THR A 1 113 ? 7.061 -23.571 -19.227 1.00 63.53 113 THR A N 1
ATOM 926 C CA . THR A 1 113 ? 7.414 -24.923 -19.700 1.00 63.53 113 THR A CA 1
ATOM 927 C C . THR A 1 113 ? 6.315 -25.535 -20.557 1.00 63.53 113 THR A C 1
ATOM 929 O O . THR A 1 113 ? 6.624 -26.194 -21.544 1.00 63.53 113 THR A O 1
ATOM 932 N N . ASN A 1 114 ? 5.045 -25.346 -20.198 1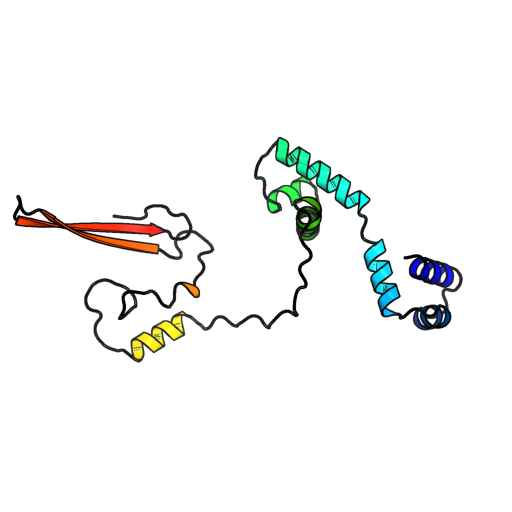.00 68.56 114 ASN A N 1
ATOM 933 C CA . ASN A 1 114 ? 3.926 -25.850 -20.986 1.00 68.56 114 ASN A CA 1
ATOM 934 C C . ASN A 1 114 ? 3.828 -25.147 -22.344 1.00 68.56 114 ASN A C 1
ATOM 936 O O . ASN A 1 114 ? 3.648 -25.826 -23.351 1.00 68.56 114 ASN A O 1
ATOM 940 N N . ASP A 1 115 ? 4.017 -23.829 -22.396 1.00 64.12 115 ASP A N 1
ATOM 941 C CA . ASP A 1 115 ? 4.061 -23.078 -23.654 1.00 64.12 115 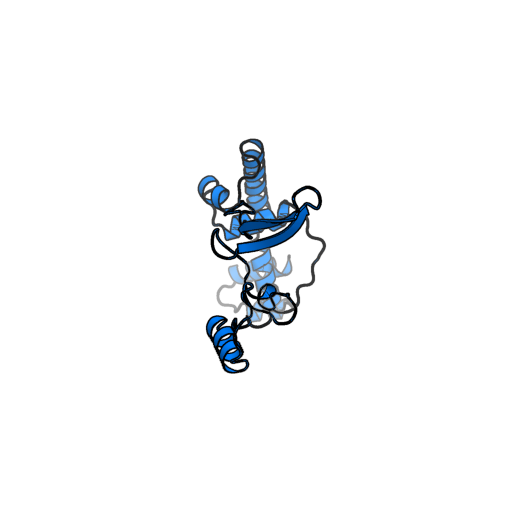ASP A CA 1
ATOM 942 C C . ASP A 1 115 ? 5.214 -23.564 -24.544 1.00 64.12 115 ASP A C 1
ATOM 944 O O . ASP A 1 115 ? 5.005 -23.860 -25.718 1.00 64.12 115 ASP A O 1
ATOM 948 N N . LEU A 1 116 ? 6.414 -23.742 -23.979 1.00 57.88 116 LEU A N 1
ATOM 949 C CA . LEU A 1 116 ? 7.574 -24.269 -24.709 1.00 57.88 116 LEU A CA 1
ATOM 950 C C . LEU A 1 116 ? 7.353 -25.702 -25.223 1.00 57.88 116 LEU A C 1
ATOM 952 O O . LEU A 1 116 ? 7.811 -26.037 -26.312 1.00 57.88 116 LEU A O 1
ATOM 956 N N . LYS A 1 117 ? 6.642 -26.546 -24.463 1.00 64.12 117 LYS A N 1
ATOM 957 C CA . LYS A 1 117 ? 6.271 -27.911 -24.880 1.00 64.12 117 LYS A CA 1
ATOM 958 C C . LYS A 1 117 ? 5.211 -27.923 -25.980 1.00 64.12 117 LYS A C 1
ATOM 960 O O . LYS A 1 117 ? 5.264 -28.774 -26.858 1.00 64.12 117 LYS A O 1
ATOM 965 N N . THR A 1 118 ? 4.252 -27.001 -25.916 1.00 64.19 118 THR A N 1
ATOM 966 C CA . THR A 1 118 ? 3.128 -26.911 -26.864 1.00 64.19 118 THR A CA 1
ATOM 967 C C . THR A 1 118 ? 3.578 -26.344 -28.212 1.00 64.19 118 THR A C 1
ATOM 969 O O . THR A 1 118 ? 3.056 -26.729 -29.254 1.00 64.19 118 THR A O 1
ATOM 972 N N . TYR A 1 119 ? 4.581 -25.462 -28.206 1.00 53.22 119 TYR A N 1
ATOM 973 C CA . TYR A 1 119 ? 5.140 -24.831 -29.399 1.00 53.22 119 TYR A CA 1
ATOM 974 C C . TYR A 1 119 ? 6.624 -25.190 -29.534 1.00 53.22 119 TYR A C 1
ATOM 976 O O . TYR A 1 119 ? 7.504 -24.348 -29.376 1.00 53.22 119 TYR A O 1
ATOM 984 N N . SER A 1 120 ? 6.903 -26.460 -29.829 1.00 47.31 120 SER A N 1
ATOM 985 C CA . SER A 1 120 ? 8.239 -27.079 -29.860 1.00 47.31 120 SER A CA 1
ATOM 986 C C . SER A 1 120 ? 9.168 -26.611 -30.999 1.00 47.31 120 SER A C 1
ATOM 988 O O . SER A 1 120 ? 10.104 -27.322 -31.367 1.00 47.31 120 SER A O 1
ATOM 990 N N . ILE A 1 121 ? 8.923 -25.445 -31.603 1.00 47.38 121 ILE A N 1
ATOM 991 C CA . ILE A 1 121 ? 9.643 -24.981 -32.795 1.00 47.38 121 ILE A CA 1
ATOM 992 C C . ILE A 1 121 ? 10.762 -24.008 -32.405 1.00 47.38 121 ILE A C 1
ATOM 994 O O . ILE A 1 121 ? 10.555 -23.037 -31.678 1.00 47.38 121 ILE A O 1
ATOM 998 N N . LYS A 1 122 ? 11.957 -24.306 -32.936 1.00 47.12 122 LYS A N 1
ATOM 999 C CA . LYS A 1 122 ? 13.231 -23.580 -32.820 1.00 47.12 122 LYS A CA 1
ATOM 1000 C C . LYS A 1 122 ? 13.029 -22.060 -32.865 1.00 47.12 122 LYS A C 1
ATOM 1002 O O . LYS A 1 122 ? 12.613 -21.509 -33.883 1.00 47.12 122 LYS A O 1
ATOM 1007 N N . LEU A 1 123 ? 13.381 -21.393 -31.767 1.00 45.97 123 LEU A N 1
ATOM 1008 C CA . LEU A 1 123 ? 13.445 -19.938 -31.681 1.00 45.97 123 LEU A CA 1
ATOM 1009 C C . LEU A 1 123 ? 14.478 -19.433 -32.699 1.00 45.97 123 LEU A C 1
ATOM 1011 O O . LEU A 1 123 ? 15.683 -19.623 -32.524 1.00 45.97 123 LEU A O 1
ATOM 1015 N N . GLY A 1 124 ? 13.999 -18.799 -33.772 1.00 37.59 124 GLY A N 1
ATOM 1016 C CA . GLY A 1 124 ? 14.824 -17.900 -34.573 1.00 37.59 124 GLY A CA 1
ATOM 1017 C C . GLY A 1 124 ? 15.451 -16.864 -33.641 1.00 37.59 124 GLY A C 1
ATOM 1018 O O . GLY A 1 124 ? 14.791 -16.391 -32.716 1.00 37.59 124 GLY A O 1
ATOM 1019 N N . ARG A 1 125 ? 16.751 -16.622 -33.830 1.00 34.91 125 ARG A N 1
ATOM 1020 C CA . ARG A 1 125 ? 17.644 -15.906 -32.909 1.00 34.91 125 ARG A CA 1
ATOM 1021 C C . ARG A 1 125 ? 16.967 -14.736 -32.182 1.00 34.91 125 ARG A C 1
ATOM 1023 O O . ARG A 1 125 ? 16.457 -13.817 -32.809 1.00 34.91 125 ARG A O 1
ATOM 1030 N N . GLY A 1 126 ? 17.108 -14.737 -30.856 1.00 39.03 126 GLY A N 1
ATOM 1031 C CA . GLY A 1 126 ? 17.386 -13.494 -30.144 1.00 39.03 126 GLY A CA 1
ATOM 1032 C C . GLY A 1 126 ? 16.233 -12.752 -29.487 1.00 39.03 126 GLY A C 1
ATOM 1033 O O . GLY A 1 126 ? 16.400 -11.566 -29.261 1.00 39.03 126 GLY A O 1
ATOM 1034 N N . ASN A 1 127 ? 15.120 -13.386 -29.109 1.00 36.16 127 ASN A N 1
ATOM 1035 C CA . ASN A 1 127 ? 14.274 -12.797 -28.066 1.00 36.16 127 ASN A CA 1
ATOM 1036 C C . ASN A 1 127 ? 13.505 -13.861 -27.290 1.00 36.16 127 ASN A C 1
ATOM 1038 O O . ASN A 1 127 ? 12.692 -14.608 -27.836 1.00 36.16 127 ASN A O 1
ATOM 1042 N N . TRP A 1 128 ? 13.781 -13.931 -25.989 1.00 42.50 128 TRP A N 1
ATOM 1043 C CA . TRP A 1 128 ? 13.069 -14.813 -25.083 1.00 42.50 128 TRP A CA 1
ATOM 1044 C C . TRP A 1 128 ? 11.600 -14.398 -25.030 1.00 42.50 128 TRP A C 1
ATOM 1046 O O . TRP A 1 128 ? 11.234 -13.381 -24.450 1.00 42.50 128 TRP A O 1
ATOM 1056 N N . ILE A 1 129 ? 10.788 -15.267 -25.635 1.00 48.88 129 ILE A N 1
ATOM 1057 C CA . ILE A 1 129 ? 9.332 -15.338 -25.572 1.00 48.88 129 ILE A CA 1
ATOM 1058 C C . ILE A 1 129 ? 8.662 -14.083 -26.167 1.00 48.88 129 ILE A C 1
ATOM 1060 O O . ILE A 1 129 ? 8.371 -13.125 -25.461 1.00 48.88 129 ILE A O 1
ATOM 1064 N N . LEU A 1 130 ? 8.389 -14.096 -27.481 1.00 46.19 130 LEU A N 1
ATOM 1065 C CA . LEU A 1 130 ? 7.024 -14.138 -28.032 1.00 46.19 130 LEU A CA 1
ATOM 1066 C C . LEU A 1 130 ? 6.947 -13.938 -29.547 1.00 46.19 130 LEU A C 1
ATOM 1068 O O . LEU A 1 130 ? 7.539 -13.022 -30.104 1.00 46.19 130 LEU A O 1
ATOM 1072 N N . ARG A 1 131 ? 6.082 -14.749 -30.167 1.00 40.22 131 ARG A N 1
ATOM 1073 C CA . ARG A 1 131 ? 5.707 -14.786 -31.594 1.00 40.22 131 ARG A CA 1
ATOM 1074 C C . ARG A 1 131 ? 5.308 -13.422 -32.202 1.00 40.22 131 ARG A C 1
ATOM 1076 O O . ARG A 1 131 ? 5.287 -13.293 -33.415 1.00 40.22 131 ARG A O 1
ATOM 1083 N N . GLU A 1 132 ? 5.002 -12.429 -31.362 1.00 47.00 132 GLU A N 1
ATOM 1084 C CA . GLU A 1 132 ? 4.524 -11.079 -31.722 1.00 47.00 132 GLU A CA 1
ATOM 1085 C C . GLU A 1 132 ? 5.405 -9.949 -31.138 1.00 47.00 132 GLU A C 1
ATOM 1087 O O . GLU A 1 132 ? 5.001 -8.788 -31.123 1.00 47.00 132 GLU A O 1
ATOM 1092 N N . GLY A 1 133 ? 6.572 -10.274 -30.564 1.00 45.94 133 GLY A N 1
ATOM 1093 C CA . GLY A 1 133 ? 7.469 -9.288 -29.942 1.00 45.94 133 GLY A CA 1
ATOM 1094 C C . GLY A 1 133 ? 6.973 -8.691 -28.615 1.00 45.94 133 GLY A C 1
ATOM 1095 O O . GLY A 1 133 ? 7.554 -7.729 -28.121 1.00 45.94 133 GLY A O 1
ATOM 1096 N N . ARG A 1 134 ? 5.906 -9.234 -28.006 1.00 47.28 134 ARG A N 1
ATOM 1097 C CA . ARG A 1 134 ? 5.330 -8.711 -26.752 1.00 47.28 134 ARG A CA 1
ATOM 1098 C C . ARG A 1 134 ? 5.406 -9.714 -25.619 1.00 47.28 134 ARG A C 1
ATOM 1100 O O . ARG A 1 134 ? 4.678 -10.697 -25.663 1.00 47.28 134 ARG A O 1
ATOM 1107 N N . ASN A 1 135 ? 6.169 -9.403 -24.567 1.00 54.56 135 ASN A N 1
ATOM 1108 C CA . ASN A 1 135 ? 6.260 -10.181 -23.324 1.00 54.56 135 ASN A CA 1
ATOM 1109 C C . ASN A 1 135 ? 4.897 -10.311 -22.596 1.00 54.56 135 ASN A C 1
ATOM 1111 O O . ASN A 1 135 ? 4.562 -9.496 -21.733 1.00 54.56 135 ASN A O 1
ATOM 1115 N N . LYS A 1 136 ? 4.121 -11.360 -22.910 1.00 55.66 136 LYS A N 1
ATOM 1116 C CA . LYS A 1 136 ? 2.852 -11.729 -22.245 1.00 55.66 136 LYS A CA 1
ATOM 1117 C C . LYS A 1 136 ? 3.009 -12.011 -20.751 1.00 55.66 136 LYS A C 1
ATOM 1119 O O . LYS A 1 136 ? 2.007 -11.990 -20.060 1.00 55.66 136 LYS A O 1
ATOM 1124 N N . TYR A 1 137 ? 4.215 -12.205 -20.224 1.00 58.03 137 TYR A N 1
ATOM 1125 C CA . TYR A 1 137 ? 4.451 -12.454 -18.798 1.00 58.03 137 TYR A CA 1
ATOM 1126 C C . TYR A 1 137 ? 4.837 -11.189 -18.015 1.00 58.03 137 TYR A C 1
ATOM 1128 O O . TYR A 1 137 ? 4.901 -11.220 -16.788 1.00 58.03 137 TYR A O 1
ATOM 1136 N N . ARG A 1 138 ? 5.022 -10.043 -18.692 1.00 55.72 138 ARG A N 1
ATOM 1137 C CA . ARG A 1 138 ? 5.417 -8.770 -18.058 1.00 55.72 138 ARG A CA 1
ATOM 1138 C C . ARG A 1 138 ? 4.431 -8.288 -16.993 1.00 55.72 138 ARG A C 1
ATOM 1140 O O . ARG A 1 138 ? 4.843 -7.684 -16.017 1.00 55.72 138 ARG A O 1
ATOM 1147 N N . HIS A 1 139 ? 3.140 -8.562 -17.162 1.00 60.81 139 HIS A N 1
ATOM 1148 C CA . HIS A 1 139 ? 2.111 -8.182 -16.188 1.00 60.81 139 HIS A CA 1
ATOM 1149 C C . HIS A 1 139 ? 2.021 -9.142 -14.986 1.00 60.81 139 HIS A C 1
ATOM 1151 O O . HIS A 1 139 ? 1.257 -8.889 -14.060 1.00 60.81 139 HIS A O 1
ATOM 1157 N N . ILE A 1 140 ? 2.761 -10.254 -15.019 1.00 62.00 140 ILE A N 1
ATOM 1158 C CA . ILE A 1 140 ? 2.751 -11.300 -13.987 1.00 62.00 140 ILE A CA 1
ATOM 1159 C C . ILE A 1 140 ? 3.946 -11.133 -13.038 1.00 62.00 140 ILE A C 1
ATOM 1161 O O . ILE A 1 140 ? 3.870 -11.532 -11.878 1.00 62.00 140 ILE A O 1
ATOM 1165 N N . ILE A 1 141 ? 5.036 -10.525 -13.515 1.00 62.66 141 ILE A N 1
ATOM 1166 C CA . ILE A 1 141 ? 6.270 -10.316 -12.755 1.00 62.6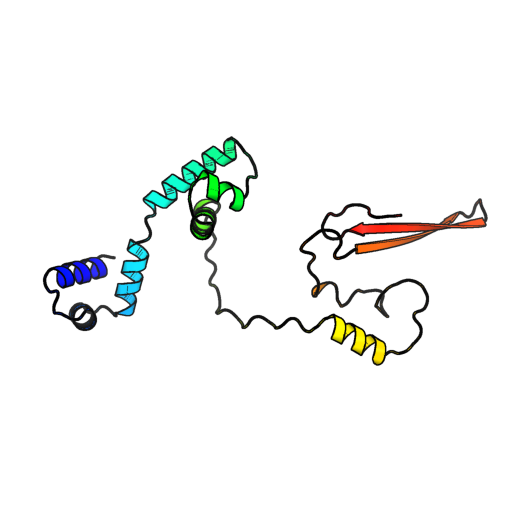6 141 ILE A CA 1
ATOM 1167 C C . ILE A 1 141 ? 6.426 -8.819 -12.474 1.00 62.66 141 ILE A C 1
ATOM 1169 O O . ILE A 1 141 ? 6.812 -8.057 -13.357 1.00 62.66 141 ILE A O 1
ATOM 1173 N N . ASP A 1 142 ? 6.146 -8.416 -11.235 1.00 64.38 142 ASP A N 1
ATOM 1174 C CA . ASP A 1 142 ? 6.485 -7.089 -10.717 1.00 64.38 142 ASP A CA 1
ATOM 1175 C C . ASP A 1 142 ? 7.835 -7.182 -9.987 1.00 64.38 142 ASP A C 1
ATOM 1177 O O . ASP A 1 142 ? 7.934 -7.925 -9.002 1.00 64.38 142 ASP A O 1
ATOM 1181 N N . PRO A 1 143 ? 8.910 -6.539 -10.476 1.00 70.56 143 PRO A N 1
ATOM 1182 C CA . PRO A 1 143 ? 10.204 -6.640 -9.826 1.00 70.56 143 PRO A CA 1
ATOM 1183 C C . PRO A 1 143 ? 10.166 -5.923 -8.468 1.00 70.56 143 PRO A C 1
ATOM 1185 O O . PRO A 1 143 ? 9.788 -4.762 -8.355 1.00 70.56 143 PRO A O 1
ATOM 1188 N N . THR A 1 144 ? 10.585 -6.620 -7.418 1.00 74.94 144 THR A N 1
ATOM 1189 C CA . THR A 1 144 ? 10.625 -6.135 -6.031 1.00 74.94 144 THR A CA 1
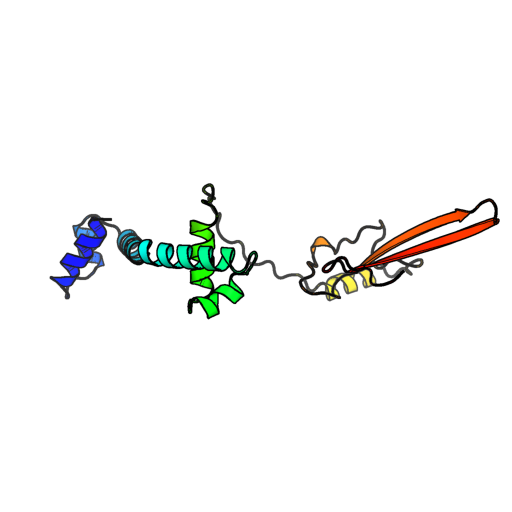ATOM 1190 C C . THR A 1 144 ? 12.047 -5.890 -5.520 1.00 74.94 144 THR A C 1
ATOM 1192 O O . THR A 1 144 ? 12.221 -5.404 -4.403 1.00 74.94 144 THR A O 1
ATOM 1195 N N . ARG A 1 145 ? 13.072 -6.288 -6.282 1.00 65.50 145 ARG A N 1
ATOM 1196 C CA . ARG A 1 145 ? 14.498 -6.067 -6.001 1.00 65.50 145 ARG A CA 1
ATOM 1197 C C . ARG A 1 145 ? 15.290 -5.946 -7.316 1.00 65.50 145 ARG A C 1
ATOM 1199 O O . ARG A 1 145 ? 14.834 -6.471 -8.335 1.00 65.50 145 ARG A O 1
ATOM 1206 N N . PRO A 1 146 ? 16.477 -5.311 -7.290 1.00 74.62 146 PRO A N 1
ATOM 1207 C CA . PRO A 1 146 ? 17.382 -5.289 -8.438 1.00 74.62 146 PRO A CA 1
ATOM 1208 C C . PRO A 1 146 ? 17.689 -6.703 -8.962 1.00 74.62 146 PRO A C 1
ATOM 1210 O O . PRO A 1 146 ? 17.678 -7.664 -8.185 1.00 74.62 146 PRO A O 1
ATOM 1213 N N . TYR A 1 147 ? 17.993 -6.821 -10.258 1.00 75.50 147 TYR A N 1
ATOM 1214 C CA . TYR A 1 147 ? 18.422 -8.055 -10.937 1.00 75.50 147 TYR A CA 1
ATOM 1215 C C . TYR A 1 147 ? 17.350 -9.143 -11.114 1.00 75.50 147 TYR A C 1
ATOM 1217 O O . TYR A 1 147 ? 17.672 -10.315 -11.295 1.00 75.50 147 TYR A O 1
ATOM 1225 N N . GLN A 1 148 ? 16.065 -8.792 -11.054 1.00 70.31 148 GLN A N 1
ATOM 1226 C CA . GLN A 1 148 ? 14.967 -9.750 -11.265 1.00 70.31 148 GLN A CA 1
ATOM 1227 C C . GLN A 1 148 ? 14.406 -9.758 -12.682 1.00 70.31 148 GLN A C 1
ATOM 1229 O O . GLN A 1 148 ? 13.904 -10.785 -13.135 1.00 70.31 148 GLN A O 1
ATOM 1234 N N . LEU A 1 149 ? 14.421 -8.606 -13.347 1.00 78.06 149 LEU A N 1
ATOM 1235 C CA . LEU A 1 149 ? 13.836 -8.437 -14.666 1.00 78.06 149 LEU A CA 1
ATOM 1236 C C . LEU A 1 149 ? 14.625 -7.381 -15.423 1.00 78.06 149 LEU A C 1
ATOM 1238 O O . LEU A 1 149 ? 14.728 -6.238 -14.976 1.00 78.06 149 LEU A O 1
ATOM 1242 N N . TRP A 1 150 ? 15.128 -7.757 -16.590 1.00 80.81 150 TRP A N 1
ATOM 1243 C CA . TRP A 1 150 ? 15.832 -6.852 -17.485 1.00 80.81 150 TRP A CA 1
ATOM 1244 C C . TRP A 1 150 ? 15.003 -6.615 -18.741 1.00 80.81 150 TRP A C 1
ATOM 1246 O O . TRP A 1 150 ? 14.250 -7.484 -19.185 1.00 80.81 150 TRP A O 1
ATOM 1256 N N . ALA A 1 151 ? 15.112 -5.411 -19.285 1.00 74.94 151 ALA A N 1
ATOM 1257 C CA . ALA A 1 151 ? 14.599 -5.075 -20.601 1.00 74.94 151 ALA A CA 1
ATOM 1258 C C . ALA A 1 151 ? 15.788 -4.736 -21.486 1.00 74.94 151 ALA A C 1
ATOM 1260 O O . ALA A 1 151 ? 16.693 -4.033 -21.050 1.00 74.94 151 ALA A O 1
ATOM 1261 N N . GLY A 1 152 ? 15.782 -5.243 -22.710 1.00 79.06 152 GLY A N 1
ATOM 1262 C CA . GLY A 1 152 ? 16.739 -4.833 -23.720 1.00 79.06 152 GLY A CA 1
ATOM 1263 C C . GLY A 1 152 ? 16.022 -4.225 -24.909 1.00 79.06 152 GLY A C 1
ATOM 1264 O O . GLY A 1 152 ? 14.875 -4.581 -25.186 1.00 79.06 152 GLY A O 1
ATOM 1265 N N . ASP A 1 153 ? 16.707 -3.319 -25.589 1.00 76.06 153 ASP A N 1
ATOM 1266 C CA . ASP A 1 153 ? 16.322 -2.842 -26.912 1.00 76.06 153 ASP A CA 1
ATOM 1267 C C . ASP A 1 153 ? 17.542 -2.913 -27.825 1.00 76.06 153 ASP A C 1
ATOM 1269 O O . ASP A 1 153 ? 18.681 -2.762 -27.368 1.00 76.06 153 ASP A O 1
ATOM 1273 N N . TRP A 1 154 ? 17.310 -3.172 -29.106 1.00 77.94 154 TRP A N 1
ATOM 1274 C CA . TRP A 1 154 ? 18.372 -3.193 -30.098 1.00 77.94 154 TRP A CA 1
ATOM 1275 C C . TRP A 1 154 ? 17.909 -2.554 -31.401 1.00 77.94 154 TRP A C 1
ATOM 1277 O O . TRP A 1 154 ? 16.740 -2.615 -31.784 1.00 77.94 154 TRP A O 1
ATOM 1287 N N . LYS A 1 155 ? 18.847 -1.895 -32.073 1.00 75.69 155 LYS A N 1
ATOM 1288 C CA . LYS A 1 155 ? 18.618 -1.122 -33.287 1.00 75.69 155 LYS A CA 1
ATOM 1289 C C . LYS A 1 155 ? 19.692 -1.447 -34.307 1.00 75.69 155 LYS A C 1
ATOM 1291 O O . LYS A 1 155 ? 20.881 -1.461 -33.997 1.00 75.69 155 LYS A O 1
ATOM 1296 N N . GLU A 1 156 ? 19.248 -1.644 -35.538 1.00 85.56 156 GLU A N 1
ATOM 1297 C CA . GLU A 1 156 ? 20.123 -1.684 -36.701 1.00 85.56 156 GLU A CA 1
ATOM 1298 C C . GLU A 1 156 ? 20.300 -0.268 -37.239 1.00 85.56 156 GLU A C 1
ATOM 1300 O O . GLU A 1 156 ? 19.323 0.441 -37.496 1.00 85.56 156 GLU A O 1
ATOM 1305 N N . LEU A 1 157 ? 21.548 0.134 -37.438 1.00 85.31 157 LEU A N 1
ATOM 1306 C CA . LEU A 1 157 ? 21.903 1.373 -38.105 1.00 85.31 157 LEU A CA 1
ATOM 1307 C C . LEU A 1 157 ? 22.741 1.031 -39.332 1.00 85.31 157 LEU A C 1
ATOM 1309 O O . LEU A 1 157 ? 23.902 0.635 -39.228 1.00 85.31 157 LEU A O 1
ATOM 1313 N N . ARG A 1 158 ? 22.148 1.186 -40.516 1.00 89.06 158 ARG A N 1
ATOM 1314 C CA . ARG A 1 158 ? 22.900 1.095 -41.770 1.00 89.06 158 ARG A CA 1
ATOM 1315 C C . ARG A 1 158 ? 23.718 2.364 -41.940 1.00 89.06 158 ARG A C 1
ATOM 1317 O O . ARG A 1 158 ? 23.159 3.455 -41.868 1.00 89.06 158 ARG A O 1
ATOM 1324 N N . VAL A 1 159 ? 25.014 2.216 -42.200 1.00 91.50 159 VAL A N 1
ATOM 1325 C CA . VAL A 1 159 ? 25.926 3.319 -42.514 1.00 91.50 159 VAL A CA 1
ATOM 1326 C C . VAL A 1 159 ? 26.303 3.201 -43.994 1.00 91.50 159 VAL A C 1
ATOM 1328 O O . VAL A 1 159 ? 27.241 2.476 -44.331 1.00 91.50 159 VAL A O 1
ATOM 1331 N N . PRO A 1 160 ? 25.569 3.873 -44.906 1.00 86.75 160 PRO A N 1
ATOM 1332 C CA . PRO A 1 160 ? 25.700 3.651 -46.349 1.00 86.75 160 PRO A CA 1
ATOM 1333 C C . PRO A 1 160 ? 27.098 3.977 -46.873 1.00 86.75 160 PRO A C 1
ATOM 1335 O O . PRO A 1 160 ? 27.628 3.253 -47.707 1.00 86.75 160 PRO A O 1
ATOM 1338 N N . LEU A 1 161 ? 27.717 5.023 -46.319 1.00 87.19 161 LEU A N 1
ATOM 1339 C CA . LEU A 1 161 ? 29.060 5.489 -46.677 1.00 87.19 161 LEU A CA 1
ATOM 1340 C C . LEU A 1 161 ? 30.160 4.449 -46.416 1.00 87.19 161 LEU A C 1
ATOM 1342 O O . LEU A 1 161 ? 31.206 4.503 -47.049 1.00 87.19 161 LEU A O 1
ATOM 1346 N N . LEU A 1 162 ? 29.929 3.512 -45.494 1.00 87.44 162 LEU A N 1
ATOM 1347 C CA . LEU A 1 162 ? 30.893 2.482 -45.098 1.00 87.44 162 LEU A CA 1
ATOM 1348 C C . LEU A 1 162 ? 30.452 1.073 -45.515 1.00 87.44 162 LEU A C 1
ATOM 1350 O O . LEU A 1 162 ? 31.090 0.098 -45.124 1.00 87.44 162 LEU A O 1
ATOM 1354 N N . GLY A 1 163 ? 29.326 0.942 -46.230 1.00 91.38 163 GLY A N 1
ATOM 1355 C CA . GLY A 1 163 ? 28.763 -0.353 -46.626 1.00 91.38 163 GLY A CA 1
ATOM 1356 C C . GLY A 1 163 ? 28.481 -1.312 -45.460 1.00 91.38 163 GLY A C 1
ATOM 1357 O O . GLY A 1 163 ? 28.379 -2.518 -45.667 1.00 91.38 163 GLY A O 1
ATOM 1358 N N . THR A 1 164 ? 28.381 -0.806 -44.229 1.00 88.44 164 THR A N 1
ATOM 1359 C CA . THR A 1 164 ? 28.327 -1.611 -43.000 1.00 88.44 164 THR A CA 1
ATOM 1360 C C . THR A 1 164 ? 27.037 -1.366 -42.227 1.00 88.44 164 THR A C 1
ATOM 1362 O O . THR A 1 164 ? 26.411 -0.308 -42.312 1.00 88.44 164 THR A O 1
ATOM 1365 N N . THR A 1 165 ? 26.612 -2.381 -41.476 1.00 89.81 165 THR A N 1
ATOM 1366 C CA . THR A 1 165 ? 25.460 -2.296 -40.571 1.00 89.81 165 THR A CA 1
ATOM 1367 C C . THR A 1 165 ? 25.962 -2.406 -39.143 1.00 89.81 165 THR A C 1
ATOM 1369 O O . THR A 1 165 ? 26.586 -3.402 -38.781 1.00 89.81 165 THR A O 1
ATOM 1372 N N . LEU A 1 166 ? 25.699 -1.376 -38.346 1.00 83.19 166 LEU A N 1
ATOM 1373 C CA . LEU A 1 166 ? 25.971 -1.370 -36.918 1.00 83.19 166 LEU A CA 1
ATOM 1374 C C . LEU A 1 166 ? 24.751 -1.904 -36.175 1.00 83.19 166 LEU A C 1
ATOM 1376 O O . LEU A 1 166 ? 23.619 -1.507 -36.451 1.00 83.19 166 LEU A O 1
ATOM 1380 N N . TYR A 1 167 ? 24.999 -2.779 -35.210 1.00 81.81 167 TYR A N 1
ATOM 1381 C CA . TYR A 1 167 ? 23.985 -3.277 -34.293 1.00 81.81 167 TYR A CA 1
ATOM 1382 C C . TYR A 1 167 ? 24.257 -2.655 -32.934 1.00 81.81 167 TYR A C 1
ATOM 1384 O O . TYR A 1 167 ? 25.294 -2.910 -32.328 1.00 81.81 167 TYR A O 1
ATOM 1392 N N . ILE A 1 168 ? 23.338 -1.815 -32.479 1.00 81.25 168 ILE A N 1
ATOM 1393 C CA . ILE A 1 168 ? 23.396 -1.207 -31.153 1.00 81.25 168 ILE A CA 1
ATOM 1394 C C . ILE A 1 168 ? 22.433 -1.994 -30.283 1.00 81.25 168 ILE A C 1
ATOM 1396 O O . ILE A 1 168 ? 21.269 -2.135 -30.653 1.00 81.25 168 ILE A O 1
ATOM 1400 N N . PHE A 1 169 ? 22.889 -2.491 -29.139 1.00 80.62 169 PHE A N 1
ATOM 1401 C CA . PHE A 1 169 ? 22.009 -3.093 -28.148 1.00 80.62 169 PHE A CA 1
ATOM 1402 C C . PHE A 1 169 ? 22.226 -2.433 -26.792 1.00 80.62 169 PHE A C 1
ATOM 1404 O O . PHE A 1 169 ? 23.277 -1.878 -26.509 1.00 80.62 169 PHE A O 1
ATOM 1411 N N . THR A 1 170 ? 21.191 -2.435 -25.962 1.00 79.94 170 THR A N 1
ATOM 1412 C CA . THR A 1 170 ? 21.269 -1.960 -24.580 1.00 79.94 170 THR A CA 1
ATOM 1413 C C . THR A 1 170 ? 20.446 -2.878 -23.700 1.00 79.94 170 THR A C 1
ATOM 1415 O O . THR A 1 170 ? 19.410 -3.389 -24.125 1.00 79.94 170 THR A O 1
ATOM 1418 N N . ILE A 1 171 ? 20.903 -3.098 -22.472 1.00 83.69 171 ILE A N 1
ATOM 1419 C CA . ILE A 1 171 ? 20.212 -3.885 -21.454 1.00 83.69 171 ILE A CA 1
ATOM 1420 C C . ILE A 1 171 ? 20.071 -3.015 -20.212 1.00 83.69 171 ILE A C 1
ATOM 1422 O O . ILE A 1 171 ? 21.059 -2.514 -19.681 1.00 83.69 171 ILE A O 1
ATOM 1426 N N . ILE A 1 172 ? 18.845 -2.857 -19.725 1.00 79.38 172 ILE A N 1
ATOM 1427 C CA . ILE A 1 172 ? 18.516 -2.083 -18.529 1.00 79.38 172 ILE A CA 1
ATOM 1428 C C . ILE A 1 172 ? 17.822 -2.954 -17.482 1.00 79.38 172 ILE A C 1
ATOM 1430 O O . ILE A 1 172 ? 17.002 -3.819 -17.805 1.00 79.38 172 ILE A O 1
ATOM 1434 N N . ASP A 1 173 ? 18.095 -2.694 -16.207 1.00 81.75 173 ASP A N 1
ATOM 1435 C CA . ASP A 1 173 ? 17.342 -3.298 -15.113 1.00 81.75 173 ASP A CA 1
ATOM 1436 C C . ASP A 1 173 ? 15.986 -2.598 -14.948 1.00 81.75 173 ASP A C 1
ATOM 1438 O O . ASP A 1 173 ? 15.904 -1.376 -14.824 1.00 81.75 173 ASP A O 1
ATOM 1442 N N . CYS A 1 174 ? 14.886 -3.356 -14.968 1.00 74.88 174 CYS A N 1
ATOM 1443 C CA . CYS A 1 174 ? 13.542 -2.773 -14.929 1.00 74.88 174 CYS A CA 1
ATOM 1444 C C . CYS A 1 174 ? 13.194 -2.142 -13.570 1.00 74.88 174 CYS A C 1
ATOM 1446 O O . CYS A 1 174 ? 12.310 -1.281 -13.533 1.00 74.88 174 CYS A O 1
ATOM 1448 N N . TYR A 1 175 ? 13.861 -2.554 -12.482 1.00 74.81 175 TYR A N 1
ATOM 1449 C CA . TYR A 1 175 ? 13.640 -2.040 -11.129 1.00 74.81 175 TYR A CA 1
ATOM 1450 C C . TYR A 1 175 ? 14.462 -0.776 -10.866 1.00 74.81 175 TYR A C 1
ATOM 1452 O O . TYR A 1 175 ? 13.899 0.264 -10.532 1.00 74.81 175 TYR A O 1
ATOM 1460 N N . THR A 1 176 ? 15.786 -0.848 -11.030 1.00 78.75 176 THR A N 1
ATOM 1461 C CA . THR A 1 176 ? 16.705 0.269 -10.756 1.00 78.75 176 THR A CA 1
ATOM 1462 C C . THR A 1 176 ? 16.793 1.268 -11.902 1.00 78.75 176 THR A C 1
ATOM 1464 O O . THR A 1 176 ? 17.253 2.386 -11.683 1.00 78.75 176 THR A O 1
ATOM 1467 N N . ARG A 1 177 ? 16.362 0.887 -13.115 1.00 79.50 177 ARG A N 1
ATOM 1468 C CA . ARG A 1 177 ? 16.527 1.653 -14.366 1.00 79.50 177 ARG A CA 1
ATOM 1469 C C . ARG A 1 177 ? 17.985 1.942 -14.735 1.00 79.50 177 ARG A C 1
ATOM 1471 O O . ARG A 1 177 ? 18.242 2.834 -15.536 1.00 79.50 177 ARG A O 1
ATOM 1478 N N . GLN A 1 178 ? 18.930 1.185 -14.183 1.00 77.94 178 GLN A N 1
ATOM 1479 C CA . GLN A 1 178 ? 20.349 1.301 -14.512 1.00 77.94 178 GLN A CA 1
ATOM 1480 C C . GLN A 1 178 ? 20.695 0.486 -15.763 1.00 77.94 178 GLN A C 1
ATOM 1482 O O . GLN A 1 178 ? 20.089 -0.557 -16.020 1.00 77.94 178 GLN A O 1
ATOM 1487 N N . LEU A 1 179 ? 21.672 0.973 -16.532 1.00 83.19 179 LEU A N 1
ATOM 1488 C CA . LEU A 1 179 ? 22.253 0.249 -17.659 1.00 83.19 179 LEU A CA 1
ATOM 1489 C C . LEU A 1 179 ? 23.106 -0.902 -17.117 1.00 83.19 179 LEU A C 1
ATOM 1491 O O . LEU A 1 179 ? 24.019 -0.685 -16.325 1.00 83.19 179 LEU A O 1
ATOM 1495 N N . MET A 1 180 ? 22.782 -2.117 -17.539 1.00 85.12 180 MET A N 1
ATOM 1496 C CA . MET A 1 180 ? 23.439 -3.350 -17.102 1.00 85.12 180 MET A CA 1
ATOM 1497 C C . MET A 1 180 ? 24.452 -3.858 -18.130 1.00 85.12 180 MET A C 1
ATOM 1499 O O . MET A 1 180 ? 25.358 -4.604 -17.774 1.00 85.12 180 MET A O 1
ATOM 1503 N N . GLY A 1 181 ? 24.288 -3.464 -19.393 1.00 82.19 181 GLY A N 1
ATOM 1504 C CA . GLY A 1 181 ? 25.168 -3.816 -20.504 1.00 82.19 181 GLY A CA 1
ATOM 1505 C C . GLY A 1 181 ? 24.722 -3.144 -21.803 1.00 82.19 181 GLY A C 1
ATOM 1506 O O . GLY A 1 181 ? 23.610 -2.610 -21.875 1.00 82.19 181 GLY A O 1
ATOM 1507 N N . TRP A 1 182 ? 25.597 -3.151 -22.803 1.00 80.44 182 TRP A N 1
ATOM 1508 C CA . TRP A 1 182 ? 25.404 -2.596 -24.144 1.00 80.44 182 TRP A CA 1
ATOM 1509 C C . TRP A 1 182 ? 26.361 -3.259 -25.137 1.00 80.44 182 TRP A C 1
ATOM 1511 O O . TRP A 1 182 ? 27.279 -3.972 -24.662 1.00 80.44 182 TRP A O 1
#

Organism: NCBI:txid408172

Sequence (182 aa):
MDKTLLVKEYKQCNPSLSIRRLCRSMGLCRASFYAGLKAMRHNEKLDKEVWDQIVTLWETFPGIGYRKLCPKLGIGAHRVMRILRNFRHPKPSRINPKPTRERRIPNVLKMITNDLKTYSIKLGRGNWILREGRNKYRHIIDPTRPYQLWAGDWKELRVPLLGTTLYIFTIIDCYTRQLMGW